Protein AF-A0AAU8IHG8-F1 (afdb_monomer)

Structure (mmCIF, N/CA/C/O backbone):
data_AF-A0AAU8IHG8-F1
#
_entry.id   AF-A0AAU8IHG8-F1
#
loop_
_atom_site.group_PDB
_atom_site.id
_atom_site.type_symbol
_atom_site.label_atom_id
_atom_site.label_alt_id
_atom_site.label_comp_id
_atom_site.label_asym_id
_atom_site.label_entity_id
_atom_site.label_seq_id
_atom_site.pdbx_PDB_ins_code
_atom_site.Cartn_x
_atom_site.Cartn_y
_atom_site.Cartn_z
_atom_site.occupancy
_atom_site.B_iso_or_equiv
_atom_site.auth_seq_id
_atom_site.auth_comp_id
_atom_site.auth_asym_id
_atom_site.auth_atom_id
_atom_site.pdbx_PDB_model_num
ATOM 1 N N . MET A 1 1 ? -22.711 -9.881 44.862 1.00 63.38 1 MET A N 1
ATOM 2 C CA . MET A 1 1 ? -22.327 -10.593 43.616 1.00 63.38 1 MET A CA 1
ATOM 3 C C . MET A 1 1 ? -22.448 -9.731 42.358 1.00 63.38 1 MET A C 1
ATOM 5 O O . MET A 1 1 ? -21.430 -9.543 41.712 1.00 63.38 1 MET A O 1
ATOM 9 N N . ARG A 1 2 ? -23.613 -9.147 42.025 1.00 67.62 2 ARG A N 1
ATOM 10 C CA . ARG A 1 2 ? -23.804 -8.354 40.782 1.00 67.62 2 ARG A CA 1
ATOM 11 C C . ARG A 1 2 ? -22.824 -7.179 40.594 1.00 67.62 2 ARG A C 1
ATOM 13 O O . ARG A 1 2 ? -22.262 -7.028 39.519 1.00 67.62 2 ARG A O 1
ATOM 20 N N . ALA A 1 3 ? -22.534 -6.417 41.653 1.00 72.19 3 ALA A N 1
ATOM 21 C CA . ALA A 1 3 ? -21.573 -5.305 41.595 1.00 72.19 3 ALA A CA 1
ATOM 22 C C . ALA A 1 3 ? -20.127 -5.754 41.286 1.00 72.19 3 ALA A C 1
ATOM 24 O O . ALA A 1 3 ? -19.387 -5.051 40.604 1.00 72.19 3 ALA A O 1
ATOM 25 N N . SER A 1 4 ? -19.734 -6.948 41.743 1.00 82.12 4 SER A N 1
ATOM 26 C CA . SER A 1 4 ? -18.416 -7.527 41.444 1.00 82.12 4 SER A CA 1
ATOM 27 C C . SER A 1 4 ? -18.301 -7.946 39.978 1.00 82.12 4 SER A C 1
ATOM 29 O O . SER A 1 4 ? -17.261 -7.726 39.361 1.00 82.12 4 SER A O 1
ATOM 31 N N . LEU A 1 5 ? -19.377 -8.507 39.416 1.00 84.88 5 LEU A N 1
ATOM 32 C CA . LEU A 1 5 ? -19.442 -8.912 38.013 1.00 84.88 5 LEU A CA 1
ATOM 33 C C . LEU A 1 5 ? -19.417 -7.700 37.068 1.00 84.88 5 LEU A C 1
ATOM 35 O O . LEU A 1 5 ? -18.610 -7.675 36.145 1.00 84.88 5 LEU A O 1
ATOM 39 N N . ASN A 1 6 ? -20.205 -6.652 37.340 1.00 86.31 6 ASN A N 1
ATOM 40 C CA . ASN A 1 6 ? -20.182 -5.419 36.537 1.00 86.31 6 ASN A CA 1
ATOM 41 C C . ASN A 1 6 ? -18.802 -4.746 36.557 1.00 86.31 6 ASN A C 1
ATOM 43 O O . ASN A 1 6 ? -18.336 -4.251 35.534 1.00 86.31 6 ASN A O 1
ATOM 47 N N . ASN A 1 7 ? -18.108 -4.775 37.698 1.00 87.56 7 ASN A N 1
ATOM 48 C CA . ASN A 1 7 ? -16.741 -4.266 37.789 1.00 87.56 7 ASN A CA 1
ATOM 49 C C . ASN A 1 7 ? -15.741 -5.105 36.976 1.00 87.56 7 ASN A C 1
ATOM 51 O O . ASN A 1 7 ? -14.830 -4.534 36.379 1.00 87.56 7 ASN A O 1
ATOM 55 N N . GLN A 1 8 ? -15.898 -6.432 36.923 1.00 90.31 8 GLN A N 1
ATOM 56 C CA . GLN A 1 8 ? -15.079 -7.291 36.058 1.00 90.31 8 GLN A CA 1
ATOM 57 C C . GLN A 1 8 ? -15.345 -7.030 34.571 1.00 90.31 8 GLN A C 1
ATOM 59 O O . GLN A 1 8 ? -14.389 -6.847 33.821 1.00 90.31 8 GLN A O 1
ATOM 64 N N . ILE A 1 9 ? -16.615 -6.940 34.159 1.00 91.12 9 ILE A N 1
ATOM 65 C CA . ILE A 1 9 ? -16.997 -6.649 32.768 1.00 91.12 9 ILE A CA 1
ATOM 66 C C . ILE A 1 9 ? -16.445 -5.284 32.341 1.00 91.12 9 ILE A C 1
ATOM 68 O O . ILE A 1 9 ? -15.809 -5.180 31.295 1.00 91.12 9 ILE A O 1
ATOM 72 N N . ARG A 1 10 ? -16.595 -4.250 33.182 1.00 91.50 10 ARG A N 1
ATOM 73 C CA . ARG A 1 10 ? -16.068 -2.907 32.901 1.00 91.50 10 ARG A CA 1
ATOM 74 C C . ARG A 1 10 ? -14.556 -2.920 32.678 1.00 91.50 10 ARG A C 1
ATOM 76 O O . ARG A 1 10 ? -14.082 -2.340 31.708 1.00 91.50 10 ARG A O 1
ATOM 83 N N . ARG A 1 11 ? -13.802 -3.602 33.548 1.00 92.75 11 ARG A N 1
ATOM 84 C CA . ARG A 1 11 ? -12.341 -3.723 33.404 1.00 92.75 11 ARG A CA 1
ATOM 85 C C . ARG A 1 11 ? -11.952 -4.453 32.120 1.00 92.75 11 ARG A C 1
ATOM 87 O O . ARG A 1 11 ? -11.017 -4.021 31.456 1.00 92.75 11 ARG A O 1
ATOM 94 N N . SER A 1 12 ? -12.667 -5.521 31.761 1.00 94.44 12 SER A N 1
ATOM 95 C CA . SER A 1 12 ? -12.433 -6.237 30.501 1.00 94.44 12 SER A CA 1
ATOM 96 C C . SER A 1 12 ? -12.627 -5.313 29.300 1.00 94.44 12 SER A C 1
ATOM 98 O O . SER A 1 12 ? -11.707 -5.143 28.510 1.00 94.44 12 SER A O 1
ATOM 100 N N . LEU A 1 13 ? -13.767 -4.622 29.226 1.00 94.19 13 LEU A N 1
ATOM 101 C CA . LEU A 1 13 ? -14.072 -3.705 28.126 1.00 94.19 13 LEU A CA 1
ATOM 102 C C . LEU A 1 13 ? -13.087 -2.524 28.045 1.00 94.19 13 LEU A C 1
ATOM 104 O O . LEU A 1 13 ? -12.733 -2.091 26.954 1.00 94.19 13 LEU A O 1
ATOM 108 N N . GLN A 1 14 ? -12.602 -2.010 29.180 1.00 94.69 14 GLN A N 1
ATOM 109 C CA . GLN A 1 14 ? -11.554 -0.977 29.207 1.00 94.69 14 GLN A CA 1
ATOM 110 C C . GLN A 1 14 ? -10.214 -1.484 28.650 1.00 94.69 14 GLN A C 1
ATOM 112 O O . GLN A 1 14 ? -9.515 -0.745 27.947 1.00 94.69 14 GLN A O 1
ATOM 117 N N . ASN A 1 15 ? -9.857 -2.736 28.944 1.00 94.38 15 ASN A N 1
ATOM 118 C CA . ASN A 1 15 ? -8.663 -3.368 28.386 1.00 94.38 15 ASN A CA 1
ATOM 119 C C . ASN A 1 15 ? -8.809 -3.575 26.874 1.00 94.38 15 ASN A C 1
ATOM 121 O O . ASN A 1 15 ? -7.885 -3.247 26.127 1.00 94.38 15 ASN A O 1
ATOM 125 N N . ASP A 1 16 ? -9.975 -4.041 26.424 1.00 95.06 16 ASP A N 1
ATOM 126 C CA . ASP A 1 16 ? -10.277 -4.232 25.003 1.00 95.06 16 ASP A CA 1
ATOM 127 C C . ASP A 1 16 ? -10.208 -2.901 24.246 1.00 95.06 16 ASP A C 1
ATOM 129 O O . ASP A 1 16 ? -9.536 -2.806 23.220 1.00 95.06 16 ASP A O 1
ATOM 133 N N . LEU A 1 17 ? -10.798 -1.836 24.799 1.00 95.69 17 LEU A N 1
ATOM 134 C CA . LEU A 1 17 ? -10.738 -0.489 24.229 1.00 95.69 17 LEU A CA 1
ATOM 135 C C . LEU A 1 17 ? -9.294 0.022 24.111 1.00 95.69 17 LEU A C 1
ATOM 13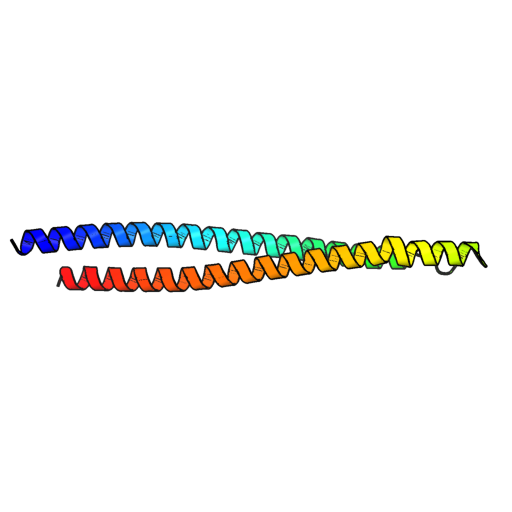7 O O . LEU A 1 17 ? -8.901 0.572 23.083 1.00 95.69 17 LEU A O 1
ATOM 141 N N . SER A 1 18 ? -8.480 -0.204 25.146 1.00 96.12 18 SER A N 1
ATOM 142 C CA . SER A 1 18 ? -7.062 0.174 25.140 1.00 96.12 18 SER A CA 1
ATOM 143 C C . SER A 1 18 ? -6.272 -0.588 24.072 1.00 96.12 18 SER A C 1
ATOM 145 O O . SER A 1 18 ? -5.409 -0.012 23.409 1.00 96.12 18 SER A O 1
ATOM 147 N N . SER A 1 19 ? -6.566 -1.877 23.888 1.00 97.12 19 SER A N 1
ATOM 148 C CA . SER A 1 19 ? -5.971 -2.707 22.837 1.00 97.12 19 SER A CA 1
ATOM 149 C C . SER A 1 19 ? -6.376 -2.223 21.441 1.00 97.12 19 SER A C 1
ATOM 151 O O . SER A 1 19 ? -5.522 -2.038 20.574 1.00 97.12 19 SER A O 1
ATOM 153 N N . LEU A 1 20 ? -7.663 -1.928 21.240 1.00 97.88 20 LEU A N 1
ATOM 154 C CA . LEU A 1 20 ? -8.186 -1.428 19.972 1.00 97.88 20 LEU A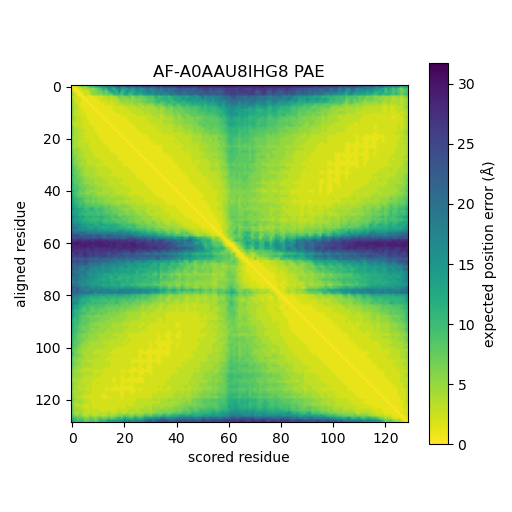 CA 1
ATOM 155 C C . LEU A 1 20 ? -7.574 -0.078 19.585 1.00 97.88 20 LEU A C 1
ATOM 157 O O . LEU A 1 20 ? -7.158 0.075 18.442 1.00 97.88 20 LEU A O 1
ATOM 161 N N . HIS A 1 21 ? -7.419 0.866 20.518 1.00 97.94 21 HIS A N 1
ATOM 162 C CA . HIS A 1 21 ? -6.743 2.137 20.228 1.00 97.94 21 HIS A CA 1
ATOM 163 C C . HIS A 1 21 ? -5.269 1.958 19.839 1.00 97.94 21 HIS A C 1
ATOM 165 O O . HIS A 1 21 ? -4.769 2.665 18.963 1.00 97.94 21 HIS A O 1
ATOM 171 N N . ARG A 1 22 ? -4.561 0.987 20.434 1.00 97.88 22 ARG A N 1
ATOM 172 C CA . ARG A 1 22 ? -3.193 0.648 20.000 1.00 97.88 22 ARG A CA 1
ATOM 173 C C . ARG A 1 22 ? -3.187 0.105 18.574 1.00 97.88 22 ARG A C 1
ATOM 175 O O . ARG A 1 22 ? -2.371 0.540 17.765 1.00 97.88 22 ARG A O 1
ATOM 182 N N . THR A 1 23 ? -4.105 -0.804 18.252 1.00 97.81 23 THR A N 1
ATOM 183 C CA . THR A 1 23 ? -4.266 -1.324 16.888 1.00 97.81 23 THR A CA 1
ATOM 184 C C . THR A 1 23 ? -4.616 -0.211 15.898 1.00 97.81 23 THR A C 1
ATOM 186 O O . THR A 1 23 ? -4.035 -0.166 14.816 1.00 97.81 23 THR A O 1
ATOM 189 N N . GLU A 1 24 ? -5.499 0.721 16.267 1.00 98.19 24 GLU A N 1
ATOM 190 C CA . GLU A 1 24 ? -5.858 1.887 15.452 1.00 98.19 24 GLU A CA 1
ATOM 191 C C . GLU A 1 24 ? -4.626 2.739 15.110 1.00 98.19 24 GLU A C 1
ATOM 193 O O . GLU A 1 24 ? -4.426 3.093 13.943 1.00 98.19 24 GLU A O 1
ATOM 198 N N . SER A 1 25 ? -3.776 3.020 16.105 1.00 98.25 25 SER A N 1
ATOM 199 C CA . SER A 1 25 ? -2.521 3.760 15.913 1.00 98.25 25 SER A CA 1
ATOM 200 C C . SER A 1 25 ? -1.591 3.031 14.944 1.00 98.25 25 SER A C 1
ATOM 202 O O . SER A 1 25 ? -1.184 3.606 13.939 1.00 98.25 25 SER A O 1
ATOM 204 N N . ILE A 1 26 ? -1.333 1.738 15.179 1.00 98.00 26 ILE A N 1
ATOM 205 C CA . ILE A 1 26 ? -0.443 0.923 14.334 1.00 98.00 26 ILE A CA 1
ATOM 206 C C . ILE A 1 26 ? -0.941 0.872 12.885 1.00 98.00 26 ILE A C 1
ATOM 208 O O . ILE A 1 26 ? -0.149 0.966 11.947 1.00 98.00 26 ILE A O 1
ATOM 212 N N . LEU A 1 27 ? -2.249 0.699 12.680 1.00 98.06 27 LEU A N 1
ATOM 213 C CA . LEU A 1 27 ? -2.839 0.692 11.341 1.00 98.06 27 LEU A CA 1
ATOM 214 C C . LEU A 1 27 ? -2.673 2.051 10.658 1.00 98.06 27 LEU A C 1
ATOM 216 O O . LEU A 1 27 ? -2.306 2.099 9.485 1.00 98.06 27 LEU A O 1
ATOM 220 N N . THR A 1 28 ? -2.912 3.139 11.389 1.00 98.19 28 THR A N 1
ATOM 221 C CA . THR A 1 28 ? -2.768 4.507 10.876 1.00 98.19 28 THR A CA 1
ATOM 222 C C . THR A 1 28 ? -1.334 4.787 10.427 1.00 98.19 28 THR A C 1
ATOM 224 O O . THR A 1 28 ? -1.135 5.265 9.307 1.00 98.19 28 THR A O 1
ATOM 227 N N . ASP A 1 29 ? -0.347 4.415 11.243 1.00 98.12 29 ASP A N 1
ATOM 228 C CA . ASP A 1 29 ? 1.074 4.598 10.935 1.00 98.12 29 ASP A CA 1
ATOM 229 C C . ASP A 1 29 ? 1.479 3.805 9.687 1.00 98.12 29 ASP A C 1
ATOM 231 O O . ASP A 1 29 ? 2.026 4.366 8.736 1.00 98.12 29 ASP A O 1
ATOM 235 N N . LYS A 1 30 ? 1.098 2.524 9.609 1.00 97.94 30 LYS A N 1
ATOM 236 C CA . LYS A 1 30 ? 1.372 1.684 8.430 1.00 97.94 30 LYS A CA 1
ATOM 237 C C . LYS A 1 30 ? 0.738 2.232 7.154 1.00 97.94 30 LYS A C 1
ATOM 239 O O . LYS A 1 30 ? 1.365 2.231 6.097 1.00 97.94 30 LYS A O 1
ATOM 244 N N . ILE A 1 31 ? -0.501 2.723 7.223 1.00 98.19 31 ILE A N 1
ATOM 245 C CA . ILE A 1 31 ? -1.165 3.354 6.072 1.00 98.19 31 ILE A CA 1
ATOM 246 C C . ILE A 1 31 ? -0.390 4.599 5.626 1.00 98.19 31 ILE A C 1
ATOM 248 O O . ILE A 1 31 ? -0.252 4.836 4.423 1.00 98.19 31 ILE A O 1
ATOM 252 N N . HIS A 1 32 ? 0.113 5.397 6.570 1.00 97.94 32 HIS A N 1
ATOM 253 C CA . HIS A 1 32 ? 0.920 6.573 6.264 1.00 97.94 32 HIS A CA 1
ATOM 254 C C . HIS A 1 32 ? 2.241 6.193 5.578 1.00 97.94 32 HIS A C 1
ATOM 256 O O . HIS A 1 32 ? 2.574 6.762 4.536 1.00 97.94 32 HIS A O 1
ATOM 262 N N . GLU A 1 33 ? 2.947 5.188 6.098 1.00 98.00 33 GLU A N 1
ATOM 263 C CA . GLU A 1 33 ? 4.183 4.662 5.508 1.00 98.00 33 GLU A CA 1
ATOM 264 C C . GLU A 1 33 ? 3.973 4.154 4.076 1.00 98.00 33 GLU A C 1
ATOM 266 O O . GLU A 1 33 ? 4.727 4.523 3.171 1.00 98.00 33 GLU A O 1
ATOM 271 N N . LEU A 1 34 ? 2.913 3.374 3.834 1.00 98.06 34 LEU A N 1
ATOM 272 C CA . LEU A 1 34 ? 2.586 2.874 2.495 1.00 98.06 34 LEU A CA 1
ATOM 273 C C . LEU A 1 34 ? 2.268 4.019 1.527 1.00 98.06 34 LEU A C 1
ATOM 275 O O . LEU A 1 34 ? 2.741 4.020 0.392 1.00 98.06 34 LEU A O 1
ATOM 279 N N . ARG A 1 35 ? 1.528 5.045 1.967 1.00 97.12 35 ARG A N 1
ATOM 280 C CA . ARG A 1 35 ? 1.261 6.241 1.145 1.00 97.12 35 ARG A CA 1
ATOM 281 C C . ARG A 1 35 ? 2.541 7.003 0.806 1.00 97.12 35 ARG A C 1
ATOM 283 O O . ARG A 1 35 ? 2.706 7.442 -0.332 1.00 97.12 35 ARG A O 1
ATOM 290 N N . ALA A 1 36 ? 3.462 7.128 1.760 1.00 97.62 36 ALA A N 1
ATOM 291 C CA . ALA A 1 36 ? 4.763 7.742 1.520 1.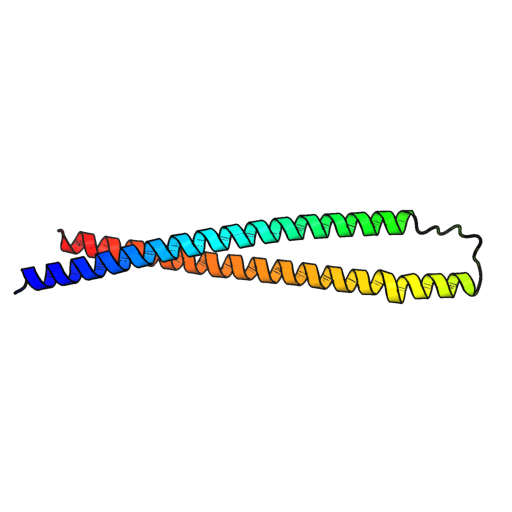00 97.62 36 ALA A CA 1
ATOM 292 C C . ALA A 1 36 ? 5.614 6.919 0.537 1.00 97.62 36 ALA A C 1
ATOM 294 O O . ALA A 1 36 ? 6.317 7.492 -0.300 1.00 97.62 36 ALA A O 1
ATOM 295 N N . LEU A 1 37 ? 5.538 5.586 0.603 1.00 97.12 37 LEU A N 1
ATOM 296 C CA . LEU A 1 37 ? 6.198 4.690 -0.344 1.00 97.12 37 LEU A CA 1
ATOM 297 C C . LEU A 1 37 ? 5.626 4.839 -1.760 1.00 97.12 37 LEU A C 1
ATOM 299 O O . LEU A 1 37 ? 6.405 5.003 -2.696 1.00 97.12 37 LEU A O 1
ATOM 303 N N . ILE A 1 38 ? 4.300 4.883 -1.922 1.00 97.69 38 ILE A N 1
ATOM 304 C CA . ILE A 1 38 ? 3.648 5.134 -3.221 1.00 97.69 38 ILE A CA 1
ATOM 305 C C . ILE A 1 38 ? 4.152 6.450 -3.823 1.00 97.69 38 ILE A C 1
ATOM 307 O O . ILE A 1 38 ? 4.597 6.474 -4.967 1.00 97.69 38 ILE A O 1
ATOM 311 N N . ALA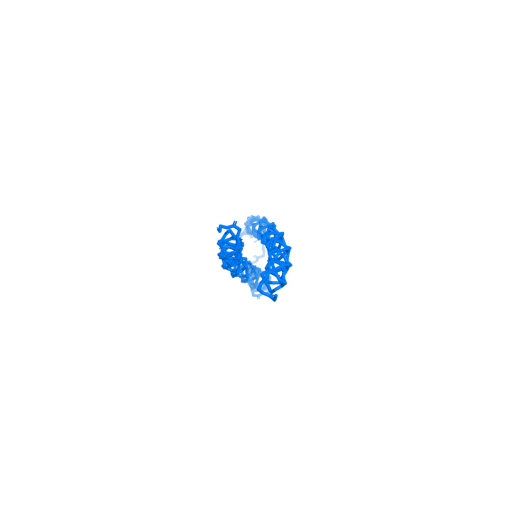 A 1 39 ? 4.196 7.525 -3.030 1.00 96.94 39 ALA A N 1
ATOM 312 C CA . ALA A 1 39 ? 4.700 8.819 -3.489 1.00 96.94 39 ALA A CA 1
ATOM 313 C C . ALA A 1 39 ? 6.196 8.799 -3.867 1.00 96.94 39 ALA A C 1
ATOM 315 O O . ALA A 1 39 ? 6.645 9.581 -4.708 1.00 96.94 39 ALA A O 1
ATOM 316 N N . LYS A 1 40 ? 7.011 7.934 -3.245 1.00 96.94 40 LYS A N 1
ATOM 317 C CA . LYS A 1 40 ? 8.403 7.702 -3.671 1.00 96.94 40 LYS A CA 1
ATOM 318 C C . LYS A 1 40 ? 8.445 6.966 -5.009 1.00 96.94 40 LYS A C 1
ATOM 320 O O . LYS A 1 40 ? 9.168 7.402 -5.902 1.00 96.94 40 LYS A O 1
ATOM 325 N N . ILE A 1 41 ? 7.654 5.905 -5.164 1.00 96.12 41 ILE A N 1
ATOM 326 C CA . ILE A 1 41 ? 7.579 5.131 -6.409 1.00 96.12 41 ILE A CA 1
ATOM 327 C C . ILE A 1 41 ? 7.119 6.021 -7.570 1.00 96.12 41 ILE A C 1
ATOM 329 O O . ILE A 1 41 ? 7.756 6.013 -8.619 1.00 96.12 41 ILE A O 1
ATOM 333 N N . ASP A 1 42 ? 6.102 6.860 -7.365 1.00 96.62 42 ASP A N 1
ATOM 334 C CA . ASP A 1 42 ? 5.594 7.794 -8.380 1.00 96.62 42 ASP A CA 1
ATOM 335 C C . ASP A 1 42 ? 6.667 8.775 -8.868 1.00 96.62 42 ASP A C 1
ATOM 337 O O . ASP A 1 42 ? 6.807 9.016 -10.072 1.00 96.62 42 ASP A O 1
ATOM 341 N N . ARG A 1 43 ? 7.495 9.286 -7.949 1.00 96.12 43 ARG A N 1
ATOM 342 C CA . ARG A 1 43 ? 8.632 10.147 -8.301 1.00 96.12 43 ARG A CA 1
ATOM 343 C C . ARG A 1 43 ? 9.686 9.402 -9.115 1.00 96.12 43 ARG A C 1
ATOM 345 O O . ARG A 1 43 ? 10.188 9.949 -10.094 1.00 96.12 43 ARG A O 1
ATOM 352 N N . HIS A 1 44 ? 10.008 8.166 -8.739 1.00 93.50 44 HIS A N 1
ATOM 353 C CA . HIS A 1 44 ? 10.959 7.351 -9.494 1.00 93.50 44 HIS A CA 1
ATOM 354 C C . HIS A 1 44 ? 10.431 6.997 -10.885 1.00 93.50 44 HIS A C 1
ATOM 356 O O . HIS A 1 44 ? 11.164 7.166 -11.852 1.00 93.50 44 HIS A O 1
ATOM 362 N N . LEU A 1 45 ? 9.161 6.600 -11.014 1.00 93.69 45 LEU A N 1
ATOM 363 C CA . LEU A 1 45 ? 8.524 6.342 -12.309 1.00 93.69 45 LEU A CA 1
ATOM 364 C C . LEU A 1 45 ? 8.564 7.573 -13.216 1.00 93.69 45 LEU A C 1
ATOM 366 O O . LEU A 1 45 ? 8.971 7.463 -14.369 1.00 93.69 45 LEU A O 1
ATOM 370 N N . SER A 1 46 ? 8.245 8.750 -12.676 1.00 93.12 46 SER A N 1
ATOM 371 C CA . SER A 1 46 ? 8.324 10.013 -13.420 1.00 93.12 46 SER A CA 1
ATOM 372 C C . SER A 1 46 ? 9.755 10.310 -13.885 1.00 93.12 46 SER A C 1
ATOM 374 O O . SER A 1 46 ? 9.981 10.669 -15.040 1.00 93.12 46 SER A O 1
ATOM 376 N N . SER A 1 47 ? 10.743 10.119 -13.003 1.00 92.56 47 SER A N 1
ATOM 377 C CA . SER A 1 47 ? 12.161 10.294 -13.343 1.00 92.56 47 SER A CA 1
ATOM 378 C C . SER A 1 47 ? 12.621 9.303 -14.409 1.00 92.56 47 SER A C 1
ATOM 380 O O . SER A 1 47 ? 13.395 9.665 -15.291 1.00 92.56 47 SER A O 1
ATOM 382 N N . PHE A 1 48 ? 12.157 8.060 -14.341 1.00 89.75 48 PHE A N 1
ATOM 383 C CA . PHE A 1 48 ? 12.464 7.051 -15.335 1.00 89.75 48 PHE A CA 1
ATOM 384 C C . PHE A 1 48 ? 11.869 7.424 -16.696 1.00 89.75 48 PHE A C 1
ATOM 386 O O . PHE A 1 48 ? 12.592 7.505 -17.686 1.00 89.75 48 PHE A O 1
ATOM 393 N N . GLU A 1 49 ? 10.584 7.759 -16.758 1.00 88.06 49 GLU A N 1
ATOM 394 C CA . GLU A 1 49 ? 9.942 8.186 -18.004 1.00 88.06 49 GLU A CA 1
ATOM 395 C C . GLU A 1 49 ? 10.635 9.400 -18.635 1.00 88.06 49 GLU A C 1
ATOM 397 O O . GLU A 1 49 ? 10.845 9.426 -19.851 1.00 88.06 49 GLU A O 1
ATOM 402 N N . HIS A 1 50 ? 11.067 10.356 -17.808 1.00 88.88 50 HIS A N 1
ATOM 403 C CA . HIS A 1 50 ? 11.868 11.491 -18.250 1.00 88.88 50 HIS A CA 1
ATOM 404 C C . HIS A 1 50 ? 13.217 11.059 -18.844 1.00 88.88 50 HIS A C 1
ATOM 406 O O . HIS A 1 50 ? 13.555 11.462 -19.958 1.00 88.88 50 HIS A O 1
ATOM 412 N N . ASN A 1 51 ? 13.960 10.192 -18.151 1.00 86.12 51 ASN A N 1
ATOM 413 C CA . ASN A 1 51 ? 15.245 9.678 -18.633 1.00 86.12 51 ASN A CA 1
ATOM 414 C C . ASN A 1 51 ? 15.089 8.900 -19.946 1.00 86.12 51 ASN A C 1
ATOM 416 O O . ASN A 1 51 ? 15.914 9.042 -20.845 1.00 86.12 51 ASN A O 1
ATOM 420 N N . ARG A 1 52 ? 14.005 8.129 -20.102 1.00 83.94 52 ARG A N 1
ATOM 421 C CA . ARG A 1 52 ? 13.684 7.438 -21.358 1.00 83.94 52 ARG A CA 1
ATOM 422 C C . ARG A 1 52 ? 13.474 8.423 -22.507 1.00 83.94 52 ARG A C 1
ATOM 424 O O . ARG A 1 52 ? 13.965 8.195 -23.609 1.00 83.94 52 ARG A O 1
ATOM 431 N N . ALA A 1 53 ? 12.744 9.511 -22.264 1.00 82.88 53 ALA A N 1
ATOM 432 C CA . ALA A 1 53 ? 12.519 10.543 -23.272 1.00 82.88 53 ALA A CA 1
ATOM 433 C C . ALA A 1 53 ? 13.831 11.242 -23.667 1.00 82.88 53 ALA A C 1
ATOM 435 O O . ALA A 1 53 ? 14.092 11.418 -24.857 1.00 82.88 53 ALA A O 1
ATOM 436 N N . GLN A 1 54 ? 14.687 11.569 -22.691 1.00 83.56 54 GLN A N 1
ATOM 437 C CA . GLN A 1 54 ? 16.015 12.125 -22.963 1.00 83.56 54 GLN A CA 1
ATOM 438 C C . GLN A 1 54 ? 16.882 11.159 -23.775 1.00 83.56 54 GLN A C 1
ATOM 440 O O . GLN A 1 54 ? 17.474 11.559 -24.775 1.00 83.56 54 GLN A O 1
ATOM 445 N N . PHE A 1 55 ? 16.910 9.879 -23.406 1.00 80.44 55 PHE A N 1
ATOM 446 C CA . PHE A 1 55 ? 17.638 8.854 -24.148 1.00 80.44 55 PHE A CA 1
ATOM 447 C C . PHE A 1 55 ? 17.183 8.772 -25.610 1.00 80.44 55 PHE A C 1
ATOM 449 O O . PHE A 1 55 ? 18.014 8.818 -26.514 1.00 80.44 55 PHE A O 1
ATOM 456 N N . HIS A 1 56 ? 15.870 8.754 -25.863 1.00 73.88 56 HIS A N 1
ATOM 457 C CA . HIS A 1 56 ? 15.333 8.793 -27.226 1.00 73.88 56 HIS A CA 1
ATOM 458 C C . HIS A 1 56 ? 15.678 10.082 -27.983 1.00 73.88 56 HIS A C 1
ATOM 460 O O . HIS A 1 56 ? 15.810 10.038 -29.200 1.00 73.88 56 HIS A O 1
ATOM 466 N N . SER A 1 57 ? 15.841 11.214 -27.293 1.00 73.38 57 SER A N 1
ATOM 467 C CA . SER A 1 57 ? 16.256 12.472 -27.928 1.00 73.38 57 SER A CA 1
ATOM 468 C C . SER A 1 57 ? 17.741 12.502 -28.315 1.00 73.38 57 SER A C 1
ATOM 470 O O . SER A 1 57 ? 18.110 13.188 -29.265 1.00 73.38 57 SER A O 1
ATOM 472 N N . ILE A 1 58 ? 18.585 11.749 -27.598 1.00 71.62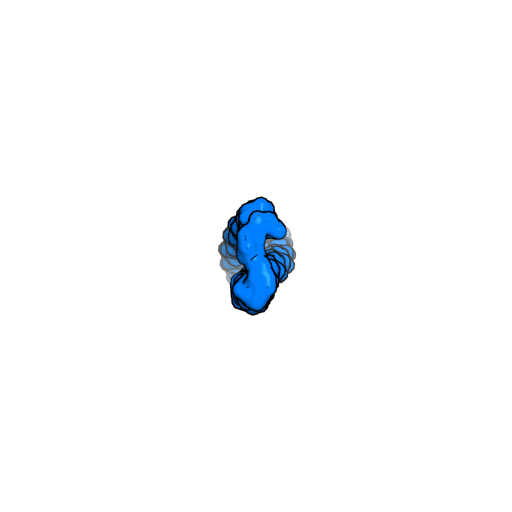 58 ILE A N 1
ATOM 473 C CA . ILE A 1 58 ? 20.028 11.619 -27.861 1.00 71.62 58 ILE A CA 1
ATOM 474 C C . ILE A 1 58 ? 20.300 10.510 -28.886 1.00 71.62 58 ILE A C 1
ATOM 476 O O . ILE A 1 58 ? 21.265 10.597 -29.646 1.00 71.62 58 ILE A O 1
ATOM 480 N N . TYR A 1 59 ? 19.444 9.483 -28.937 1.00 68.00 59 TYR A N 1
ATOM 481 C CA . TYR A 1 59 ? 19.445 8.471 -29.989 1.00 68.00 59 TYR A CA 1
ATOM 482 C C . TYR A 1 59 ? 19.309 9.161 -31.352 1.00 68.00 59 TYR A C 1
ATOM 484 O O . TYR A 1 59 ? 18.244 9.638 -31.734 1.00 68.00 59 TYR A O 1
ATOM 492 N N . ASN A 1 60 ? 20.430 9.271 -32.066 1.00 62.91 60 ASN A N 1
ATOM 493 C CA . ASN A 1 60 ? 20.532 10.094 -33.259 1.00 62.91 60 ASN A CA 1
ATOM 494 C C . ASN A 1 60 ? 20.131 9.278 -34.506 1.00 62.91 60 ASN A C 1
ATOM 496 O O . ASN A 1 60 ? 20.867 8.364 -34.904 1.00 62.91 60 ASN A O 1
ATOM 500 N N . PRO A 1 61 ? 19.009 9.598 -35.179 1.00 55.12 61 PRO A N 1
ATOM 501 C CA . PRO A 1 61 ? 18.671 9.001 -36.471 1.00 55.12 61 PRO A CA 1
ATOM 502 C C . PRO A 1 61 ? 19.611 9.449 -37.608 1.00 55.12 61 PRO A C 1
ATOM 504 O O . PRO A 1 61 ? 19.484 8.957 -38.723 1.00 55.12 61 PRO A O 1
ATOM 507 N N . ARG A 1 62 ? 20.563 10.361 -37.350 1.00 51.88 62 ARG A N 1
ATOM 508 C CA . ARG A 1 62 ? 21.580 10.837 -38.307 1.00 51.88 62 ARG A CA 1
ATOM 509 C C . ARG A 1 62 ? 22.986 10.284 -38.034 1.00 51.88 62 ARG A C 1
ATOM 511 O O . ARG A 1 62 ? 23.965 10.999 -38.229 1.00 51.88 62 ARG A O 1
ATOM 518 N N . SER A 1 63 ? 23.114 9.055 -37.534 1.00 62.16 63 SER A N 1
ATOM 519 C CA . SER A 1 63 ? 24.440 8.435 -37.419 1.00 62.16 63 SER A CA 1
ATOM 520 C C . SER A 1 63 ? 25.052 8.220 -38.804 1.00 62.16 63 SER A C 1
ATOM 522 O O . SER A 1 63 ? 24.354 7.794 -39.719 1.00 62.16 63 SER A O 1
ATOM 524 N N . GLU A 1 64 ? 26.365 8.403 -38.931 1.00 65.50 64 GLU A N 1
ATOM 525 C CA . GLU A 1 64 ? 27.134 7.985 -40.119 1.00 65.50 64 GLU A CA 1
ATOM 526 C C . GLU A 1 64 ? 27.090 6.460 -40.340 1.00 65.50 64 GLU A C 1
ATOM 528 O O . GLU A 1 64 ? 27.424 5.967 -41.414 1.00 65.50 64 GLU A O 1
ATOM 533 N N . TRP A 1 65 ? 26.636 5.719 -39.325 1.00 68.06 65 TRP A N 1
ATOM 534 C CA . TRP A 1 65 ? 26.437 4.280 -39.350 1.00 68.06 65 TRP A CA 1
ATOM 535 C C . TRP A 1 65 ? 25.240 3.964 -40.243 1.00 68.06 65 TRP A C 1
ATOM 537 O O . TRP A 1 65 ? 24.115 4.397 -39.978 1.00 68.06 65 TRP A O 1
ATOM 547 N N . ASN A 1 66 ? 25.490 3.207 -41.302 1.00 75.38 66 ASN A N 1
ATOM 548 C CA . ASN A 1 66 ? 24.514 2.764 -42.286 1.00 75.38 66 ASN A CA 1
ATOM 549 C C . ASN A 1 66 ? 24.620 1.238 -42.464 1.00 75.38 66 ASN A C 1
ATOM 551 O O . ASN A 1 66 ? 25.444 0.583 -41.836 1.00 75.38 66 ASN A O 1
ATOM 555 N N . GLY A 1 67 ? 23.722 0.644 -43.252 1.00 78.50 67 GLY A N 1
ATOM 556 C CA . GLY A 1 67 ? 23.794 -0.785 -43.566 1.00 78.50 67 GLY A CA 1
ATOM 557 C C . GLY A 1 67 ? 23.662 -1.716 -42.351 1.00 78.50 67 GLY A C 1
ATOM 558 O O . GLY A 1 67 ? 22.786 -1.541 -41.500 1.00 78.50 67 GLY A O 1
ATOM 559 N N . THR A 1 68 ? 24.487 -2.761 -42.321 1.00 82.75 68 THR A N 1
ATOM 560 C CA . THR A 1 68 ? 24.381 -3.870 -41.362 1.00 82.75 68 THR A CA 1
ATOM 561 C C . THR A 1 68 ? 24.778 -3.453 -39.944 1.00 82.75 68 THR A C 1
ATOM 563 O O . THR A 1 68 ? 24.123 -3.891 -38.998 1.00 82.75 68 THR A O 1
ATOM 566 N N . GLU A 1 69 ? 25.766 -2.563 -39.767 1.00 79.44 69 GLU A N 1
ATOM 567 C CA . GLU A 1 69 ? 26.148 -2.074 -38.433 1.00 79.44 69 GLU A CA 1
ATOM 568 C C . GLU A 1 69 ? 25.029 -1.264 -37.776 1.00 79.44 69 GLU A C 1
ATOM 570 O O . GLU A 1 69 ? 24.761 -1.429 -36.585 1.00 79.44 69 GLU A O 1
ATOM 575 N N . ARG A 1 70 ? 24.321 -0.433 -38.554 1.00 82.06 70 ARG A N 1
ATOM 576 C CA . ARG A 1 70 ? 23.165 0.313 -38.039 1.00 82.06 70 ARG A CA 1
ATOM 577 C C . ARG A 1 70 ? 22.050 -0.623 -37.588 1.00 82.06 70 ARG A C 1
ATOM 579 O O . ARG A 1 70 ? 21.478 -0.408 -36.526 1.00 82.06 70 ARG A O 1
ATOM 586 N N . ARG A 1 71 ? 21.766 -1.668 -38.371 1.00 82.56 71 ARG A N 1
ATOM 587 C CA . ARG A 1 71 ? 20.738 -2.656 -38.024 1.00 82.56 71 ARG A CA 1
ATOM 588 C C . ARG A 1 71 ? 21.094 -3.408 -36.745 1.00 82.56 71 ARG A C 1
ATOM 590 O O . ARG A 1 71 ? 20.256 -3.488 -35.863 1.00 82.56 71 ARG A O 1
ATOM 597 N N . HIS A 1 72 ? 22.336 -3.876 -36.604 1.00 82.38 72 HIS A N 1
ATOM 598 C CA . HIS A 1 72 ? 22.779 -4.533 -35.370 1.00 82.38 72 HIS A CA 1
ATOM 599 C C . HIS A 1 72 ? 22.691 -3.616 -34.151 1.00 82.38 72 HIS A C 1
ATOM 601 O O . HIS A 1 72 ? 22.255 -4.058 -33.092 1.00 82.38 72 HIS A O 1
ATOM 607 N N . PHE A 1 73 ? 23.079 -2.348 -34.297 1.00 81.62 73 PHE A N 1
ATOM 608 C CA . PHE A 1 73 ? 22.937 -1.371 -33.225 1.00 81.62 73 PHE A CA 1
ATOM 609 C C . PHE A 1 73 ? 21.467 -1.159 -32.844 1.00 81.62 73 PHE A C 1
ATOM 611 O O . PHE A 1 73 ? 21.128 -1.229 -31.667 1.00 81.62 73 PHE A O 1
ATOM 618 N N . ASP A 1 74 ? 20.587 -0.941 -33.823 1.00 81.81 74 ASP A N 1
ATOM 619 C CA . ASP A 1 74 ? 19.158 -0.731 -33.581 1.00 81.81 74 ASP A CA 1
ATOM 620 C C . ASP A 1 74 ? 18.495 -1.972 -32.967 1.00 81.81 74 ASP A C 1
ATOM 622 O O . ASP A 1 74 ? 17.702 -1.838 -32.035 1.00 81.81 74 ASP A O 1
ATOM 626 N N . ASP A 1 75 ? 18.847 -3.169 -33.435 1.00 83.06 75 ASP A N 1
ATOM 627 C CA . ASP A 1 75 ? 18.348 -4.430 -32.890 1.00 83.06 75 ASP A CA 1
ATOM 628 C C . ASP A 1 75 ? 18.804 -4.611 -31.438 1.00 83.06 75 ASP A C 1
ATOM 630 O O . ASP A 1 75 ? 17.969 -4.868 -30.575 1.00 83.06 75 ASP A O 1
ATOM 634 N N . HIS A 1 76 ? 20.086 -4.398 -31.127 1.00 81.94 76 HIS A N 1
ATOM 635 C CA . HIS A 1 76 ? 20.613 -4.491 -29.759 1.00 81.94 76 HIS A CA 1
ATOM 636 C C . HIS A 1 76 ? 19.971 -3.450 -28.825 1.00 81.94 76 HIS A C 1
ATOM 638 O O . HIS A 1 76 ? 19.504 -3.765 -27.732 1.00 81.94 76 HIS A O 1
ATOM 644 N N . MET A 1 77 ? 19.855 -2.201 -29.280 1.00 81.31 77 MET A N 1
ATOM 645 C CA . MET A 1 77 ? 19.246 -1.118 -28.505 1.00 81.31 77 MET A CA 1
ATOM 646 C C . MET A 1 77 ? 17.759 -1.357 -28.230 1.00 81.31 77 MET A C 1
ATOM 648 O O . MET A 1 77 ? 17.283 -1.073 -27.130 1.00 81.31 77 MET A O 1
ATOM 652 N N . ASN A 1 78 ? 17.015 -1.870 -29.213 1.00 79.38 78 ASN A N 1
ATOM 653 C CA . ASN A 1 78 ? 15.593 -2.154 -29.048 1.00 79.38 78 ASN A CA 1
ATOM 654 C C . ASN A 1 78 ? 15.348 -3.419 -28.218 1.00 79.38 78 ASN A C 1
ATOM 656 O O . ASN A 1 78 ? 14.558 -3.362 -27.278 1.00 79.38 78 ASN A O 1
ATOM 660 N N . SER A 1 79 ? 16.017 -4.524 -28.555 1.00 78.81 79 SER A N 1
ATOM 661 C CA . SER A 1 79 ? 15.731 -5.845 -27.981 1.00 78.81 79 SER A CA 1
ATOM 662 C C . SER A 1 79 ? 16.351 -6.079 -26.608 1.00 78.81 79 SER A C 1
ATOM 664 O O . SER A 1 79 ? 15.744 -6.766 -25.795 1.00 78.81 79 SER A O 1
ATOM 666 N N . GLU A 1 80 ? 17.520 -5.504 -26.320 1.00 77.69 80 GLU A N 1
ATOM 667 C CA . GLU A 1 80 ? 18.189 -5.723 -25.033 1.00 77.69 80 GLU A CA 1
ATOM 668 C C . GLU A 1 80 ? 17.964 -4.538 -24.098 1.00 77.69 80 GLU A C 1
ATOM 670 O O . GLU A 1 80 ? 17.541 -4.707 -22.964 1.00 77.69 80 GLU A O 1
ATOM 675 N N . ILE A 1 81 ? 18.166 -3.305 -24.567 1.00 81.81 81 ILE A N 1
ATOM 676 C CA . ILE A 1 81 ? 18.168 -2.150 -23.657 1.00 81.81 81 ILE A CA 1
ATOM 677 C C . ILE A 1 81 ? 16.754 -1.610 -23.418 1.00 81.81 81 ILE A C 1
ATOM 679 O O . ILE A 1 81 ? 16.336 -1.419 -22.272 1.00 81.81 81 ILE A O 1
ATOM 683 N N . LEU A 1 82 ? 16.001 -1.322 -24.482 1.00 83.12 82 LEU A N 1
ATOM 684 C CA . LEU A 1 82 ? 14.684 -0.695 -24.348 1.00 83.12 82 LEU A CA 1
ATOM 685 C C . LEU A 1 82 ? 13.615 -1.667 -23.842 1.00 83.12 82 LEU A C 1
ATOM 687 O O . LEU A 1 82 ? 12.733 -1.241 -23.089 1.00 83.12 82 LEU A O 1
ATOM 691 N N . ASP A 1 83 ? 13.679 -2.941 -24.221 1.00 86.62 83 ASP A N 1
ATOM 692 C CA . ASP A 1 83 ? 12.733 -3.952 -23.749 1.00 86.62 83 ASP A CA 1
ATOM 693 C C . ASP A 1 83 ? 12.966 -4.332 -22.279 1.00 86.62 83 ASP A C 1
ATOM 695 O O . ASP A 1 83 ? 11.998 -4.319 -21.507 1.00 86.62 83 ASP A O 1
ATOM 699 N N . ASP A 1 84 ? 14.215 -4.519 -21.835 1.00 86.38 84 ASP A N 1
ATOM 700 C CA . ASP A 1 84 ? 14.524 -4.717 -20.408 1.00 86.38 84 ASP A CA 1
ATOM 701 C C . ASP A 1 84 ? 14.057 -3.525 -19.573 1.00 86.38 84 ASP A C 1
ATOM 703 O O . ASP A 1 84 ? 13.427 -3.675 -18.521 1.00 86.38 84 ASP A O 1
ATOM 707 N N . TYR A 1 85 ? 14.281 -2.314 -20.082 1.00 85.88 85 TYR A N 1
ATOM 708 C CA . TYR A 1 85 ? 13.824 -1.096 -19.434 1.00 85.88 85 TYR A CA 1
ATOM 709 C C . TYR A 1 85 ? 12.292 -1.024 -19.316 1.00 85.88 85 TYR A C 1
ATOM 711 O O . TYR A 1 85 ? 11.755 -0.672 -18.260 1.00 85.88 85 TYR A O 1
ATOM 719 N N . ARG A 1 86 ? 11.550 -1.389 -20.372 1.00 87.75 86 ARG A N 1
ATOM 720 C CA . ARG A 1 86 ? 10.075 -1.473 -20.334 1.00 87.75 86 ARG A CA 1
ATOM 721 C C . ARG A 1 86 ? 9.598 -2.526 -19.336 1.00 87.75 86 ARG A C 1
ATOM 723 O O . ARG A 1 86 ? 8.631 -2.274 -18.607 1.00 87.75 86 ARG A O 1
ATOM 730 N N . SER A 1 87 ? 10.260 -3.680 -19.291 1.00 91.31 87 SER A N 1
ATOM 731 C CA . SER A 1 87 ? 9.954 -4.766 -18.357 1.00 91.31 87 SER A CA 1
ATOM 732 C C . SER A 1 87 ? 10.161 -4.330 -16.904 1.00 91.31 87 SER A C 1
ATOM 734 O O . SER A 1 87 ? 9.272 -4.492 -16.058 1.00 91.31 87 SER A O 1
ATOM 736 N N . PHE A 1 88 ? 11.278 -3.655 -16.625 1.00 90.88 88 PHE A N 1
ATOM 737 C CA . PHE A 1 88 ? 11.559 -3.058 -15.325 1.00 90.88 88 PHE A CA 1
ATOM 738 C C . PHE A 1 88 ? 10.479 -2.048 -14.913 1.00 90.88 88 PHE A C 1
ATOM 740 O O . PHE A 1 88 ? 9.912 -2.169 -13.827 1.00 90.88 88 PHE A O 1
ATOM 747 N N . LEU A 1 89 ? 10.109 -1.100 -15.785 1.00 92.44 89 LEU A N 1
ATOM 748 C CA . LEU A 1 89 ? 9.055 -0.127 -15.462 1.00 92.44 89 LEU A CA 1
ATOM 749 C C . LEU A 1 89 ? 7.698 -0.774 -15.221 1.00 92.44 89 LEU A C 1
ATOM 751 O O . LEU A 1 89 ? 6.959 -0.345 -14.336 1.00 92.44 89 LEU A O 1
ATOM 755 N N . THR A 1 90 ? 7.372 -1.815 -15.979 1.00 94.19 90 THR A N 1
ATOM 756 C CA . THR A 1 90 ? 6.147 -2.589 -15.762 1.00 94.19 90 THR A CA 1
ATOM 757 C C . THR A 1 90 ? 6.158 -3.241 -14.381 1.00 94.19 90 THR A C 1
ATOM 759 O O . THR A 1 90 ? 5.160 -3.184 -13.667 1.00 94.19 90 THR A O 1
ATOM 762 N N . SER A 1 91 ? 7.299 -3.790 -13.965 1.00 95.25 91 SER A N 1
ATOM 763 C CA . SER A 1 91 ? 7.470 -4.395 -12.641 1.00 95.25 91 SER A CA 1
ATOM 764 C C . SER A 1 91 ? 7.341 -3.366 -11.512 1.00 95.25 91 SER A C 1
ATOM 766 O O . SER A 1 91 ? 6.656 -3.619 -10.524 1.00 95.25 91 SER A O 1
ATOM 768 N N . VAL A 1 92 ? 7.919 -2.171 -11.676 1.00 95.00 92 VAL A N 1
ATOM 769 C CA . VAL A 1 92 ? 7.783 -1.074 -10.699 1.00 95.00 92 VAL A CA 1
ATOM 770 C C . VAL A 1 92 ? 6.336 -0.577 -10.603 1.00 95.00 92 VAL A C 1
ATOM 772 O O . VAL A 1 92 ? 5.860 -0.290 -9.504 1.00 95.00 92 VAL A O 1
ATOM 775 N N . ARG A 1 93 ? 5.605 -0.500 -11.724 1.00 95.94 93 ARG A N 1
ATOM 776 C CA . ARG A 1 93 ? 4.176 -0.139 -11.723 1.00 95.94 93 ARG A CA 1
ATOM 777 C C . ARG A 1 93 ? 3.316 -1.183 -11.013 1.00 95.94 93 ARG A C 1
ATOM 779 O O . ARG A 1 93 ? 2.478 -0.799 -10.208 1.00 95.94 93 ARG A O 1
ATOM 786 N N . ARG A 1 94 ? 3.571 -2.476 -11.229 1.00 96.94 94 ARG A N 1
ATOM 787 C CA . ARG A 1 94 ? 2.885 -3.552 -10.491 1.00 96.94 94 ARG A CA 1
ATOM 788 C C . ARG A 1 94 ? 3.147 -3.463 -8.990 1.00 96.94 94 ARG A C 1
ATOM 790 O O . ARG A 1 94 ? 2.207 -3.456 -8.212 1.00 96.94 94 ARG A O 1
ATOM 797 N N . LEU A 1 95 ? 4.404 -3.260 -8.586 1.00 96.06 95 LEU A N 1
ATOM 798 C CA . LEU A 1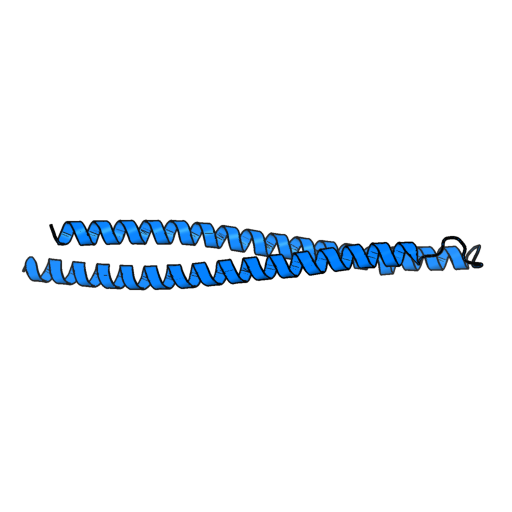 95 ? 4.743 -3.051 -7.175 1.00 96.06 95 LEU A CA 1
ATOM 799 C C . LEU A 1 95 ? 3.977 -1.862 -6.571 1.00 96.06 95 LEU A C 1
ATOM 801 O O . LEU A 1 95 ? 3.508 -1.929 -5.438 1.00 96.06 95 LEU A O 1
ATOM 805 N N . ARG A 1 96 ? 3.842 -0.760 -7.316 1.00 97.50 96 ARG A N 1
ATOM 806 C CA . ARG A 1 96 ? 3.049 0.398 -6.885 1.00 97.50 96 ARG A CA 1
ATOM 807 C C . ARG A 1 96 ? 1.583 0.024 -6.645 1.00 97.50 96 ARG A C 1
ATOM 809 O O . ARG A 1 96 ? 1.005 0.474 -5.657 1.00 97.50 96 ARG A O 1
ATOM 816 N N . GLU A 1 97 ? 0.991 -0.745 -7.554 1.00 97.69 97 GLU A N 1
ATOM 817 C CA . GLU A 1 97 ? -0.391 -1.227 -7.456 1.00 97.69 97 GLU A CA 1
ATOM 818 C C . GLU A 1 97 ? -0.568 -2.140 -6.237 1.00 97.69 97 GLU A C 1
ATOM 820 O O . GLU A 1 97 ? -1.453 -1.881 -5.424 1.00 97.69 97 GLU A O 1
ATOM 825 N N . ASP A 1 98 ? 0.344 -3.091 -6.023 1.00 97.94 98 ASP A N 1
ATOM 826 C CA . ASP A 1 98 ? 0.331 -3.991 -4.863 1.00 97.94 98 ASP A CA 1
ATOM 827 C C . ASP A 1 98 ? 0.385 -3.213 -3.536 1.00 97.94 98 ASP A C 1
ATOM 829 O O . ASP A 1 98 ? -0.396 -3.455 -2.611 1.00 97.94 98 ASP A O 1
ATOM 833 N N . VAL A 1 99 ? 1.274 -2.216 -3.442 1.00 97.69 99 VAL A N 1
ATOM 834 C CA . VAL A 1 99 ? 1.386 -1.341 -2.260 1.00 97.69 99 VAL A CA 1
ATOM 835 C C . VAL A 1 99 ? 0.113 -0.506 -2.069 1.00 97.69 99 VAL A C 1
ATOM 837 O O . VAL A 1 99 ? -0.325 -0.283 -0.936 1.00 97.69 99 VAL A O 1
ATOM 840 N N . GLN A 1 100 ? -0.501 -0.038 -3.158 1.00 98.12 100 GLN A N 1
ATOM 841 C CA . GLN A 1 100 ? -1.752 0.716 -3.111 1.00 98.12 100 GLN A CA 1
ATOM 842 C C . GLN A 1 100 ? -2.925 -0.145 -2.633 1.00 98.12 100 GLN A C 1
ATOM 844 O O . GLN A 1 100 ? -3.741 0.327 -1.833 1.00 98.12 100 GLN A O 1
ATOM 849 N N . ASP A 1 101 ? -3.005 -1.392 -3.078 1.00 98.19 101 ASP A N 1
ATOM 850 C CA . ASP A 1 101 ? -4.043 -2.326 -2.657 1.00 98.19 101 ASP A CA 1
ATOM 851 C C . ASP A 1 101 ? -3.870 -2.750 -1.199 1.00 98.19 101 ASP A C 1
ATOM 853 O O . ASP A 1 101 ? -4.848 -2.759 -0.445 1.00 98.19 101 ASP A O 1
ATOM 857 N N . GLU A 1 102 ? -2.635 -2.954 -0.742 1.00 98.00 102 GLU A N 1
ATOM 858 C CA . GLU A 1 102 ? -2.356 -3.185 0.675 1.00 98.00 102 GLU A CA 1
ATOM 859 C C . GLU A 1 102 ? -2.767 -1.977 1.536 1.00 98.00 102 GLU A C 1
ATOM 861 O O . GLU A 1 102 ? -3.432 -2.131 2.565 1.00 98.00 102 GLU A O 1
ATOM 866 N N . ALA A 1 103 ? -2.480 -0.749 1.089 1.00 97.94 103 ALA A N 1
ATOM 867 C CA . ALA A 1 103 ? -2.917 0.457 1.791 1.00 97.94 103 ALA A CA 1
ATOM 868 C C . ALA A 1 103 ? -4.452 0.566 1.861 1.00 97.94 103 ALA A C 1
ATOM 870 O O . ALA A 1 103 ? -4.999 1.004 2.880 1.00 97.94 103 ALA A O 1
ATOM 871 N N . ARG A 1 104 ? -5.176 0.168 0.805 1.00 98.00 104 ARG A N 1
ATOM 872 C CA . ARG A 1 104 ? -6.651 0.102 0.806 1.00 98.00 104 ARG A CA 1
ATOM 873 C C . ARG A 1 104 ? -7.158 -0.952 1.787 1.00 98.00 104 ARG A C 1
ATOM 875 O O . ARG A 1 104 ? -8.054 -0.661 2.578 1.00 98.00 104 ARG A O 1
ATOM 882 N N . ARG A 1 105 ? -6.553 -2.141 1.791 1.00 98.25 105 ARG A N 1
ATOM 883 C CA . ARG A 1 105 ? -6.894 -3.232 2.712 1.00 98.25 105 ARG A CA 1
ATOM 884 C C . ARG A 1 105 ? -6.732 -2.808 4.171 1.00 98.25 105 ARG A C 1
ATOM 886 O O . ARG A 1 105 ? -7.650 -3.000 4.968 1.00 98.25 105 ARG A O 1
ATOM 893 N N . LEU A 1 106 ? -5.618 -2.158 4.515 1.00 98.25 106 LEU A N 1
ATOM 894 C CA . LEU A 1 106 ? -5.399 -1.638 5.868 1.00 98.25 106 LEU A CA 1
ATOM 895 C C . LEU A 1 106 ? -6.380 -0.516 6.236 1.00 98.25 106 LEU A C 1
ATOM 897 O O . LEU A 1 106 ? -6.834 -0.470 7.377 1.00 98.25 106 LEU A O 1
ATOM 901 N N . ASN A 1 107 ? -6.770 0.350 5.292 1.00 97.81 107 ASN A N 1
ATOM 902 C CA . ASN A 1 107 ? -7.820 1.347 5.540 1.00 97.81 107 ASN A CA 1
ATOM 903 C C . ASN A 1 107 ? -9.170 0.693 5.880 1.00 97.81 107 ASN A C 1
ATOM 905 O O . ASN A 1 107 ? -9.862 1.160 6.784 1.00 97.81 107 ASN A O 1
ATOM 909 N N . ASN A 1 108 ? -9.528 -0.408 5.213 1.00 98.00 108 ASN A N 1
ATOM 910 C CA . ASN A 1 108 ? -10.742 -1.158 5.545 1.00 98.00 108 ASN A CA 1
ATOM 911 C C . ASN A 1 108 ? -10.661 -1.758 6.957 1.00 98.00 108 ASN A C 1
ATOM 913 O O . ASN A 1 108 ? -11.616 -1.663 7.726 1.00 98.00 108 ASN A O 1
ATOM 917 N N . HIS A 1 109 ? -9.508 -2.313 7.342 1.00 97.88 109 HIS A N 1
ATOM 918 C CA . HIS A 1 109 ? -9.292 -2.796 8.711 1.00 97.88 109 HIS A CA 1
ATOM 919 C C . HIS A 1 109 ? -9.378 -1.673 9.751 1.00 97.88 109 HIS A C 1
ATOM 921 O O . HIS A 1 109 ? -9.956 -1.869 10.817 1.00 97.88 109 HIS A O 1
ATOM 927 N N . LEU A 1 110 ? -8.855 -0.486 9.438 1.00 98.12 110 LEU A N 1
ATOM 928 C CA . LEU A 1 110 ? -8.954 0.684 10.309 1.00 98.12 110 LEU A CA 1
ATOM 929 C C . LEU A 1 110 ? -10.415 1.112 10.511 1.00 98.12 110 LEU A C 1
ATOM 931 O O . LEU A 1 110 ? -10.812 1.445 11.6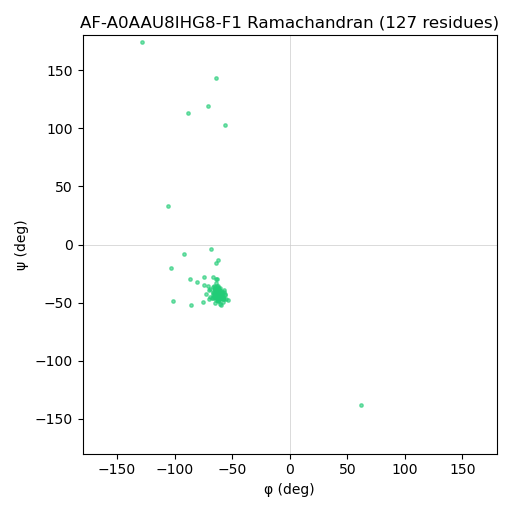26 1.00 98.12 110 LEU A O 1
ATOM 935 N N . TYR A 1 111 ? -11.229 1.071 9.453 1.00 97.88 111 TYR A N 1
ATOM 936 C CA . TYR A 1 111 ? -12.663 1.348 9.549 1.00 97.88 111 TYR A CA 1
ATOM 937 C C . TYR A 1 111 ? -13.377 0.369 10.492 1.00 97.88 111 TYR A C 1
ATOM 939 O O . TYR A 1 111 ? -14.137 0.805 11.361 1.00 97.88 111 TYR A O 1
ATOM 947 N N . LEU A 1 112 ? -13.100 -0.933 10.356 1.00 97.88 112 LEU A N 1
ATOM 948 C CA . LEU A 1 112 ? -13.660 -1.967 11.233 1.00 97.88 112 LEU A CA 1
ATOM 949 C C . LEU A 1 112 ? -13.217 -1.761 12.686 1.00 97.88 112 LEU A C 1
ATOM 951 O O . LEU A 1 112 ? -14.061 -1.678 13.571 1.00 97.88 112 LEU A O 1
ATOM 955 N N . CYS A 1 113 ? -11.923 -1.528 12.917 1.00 97.88 113 CYS A N 1
ATOM 956 C CA . CYS A 1 113 ? -11.379 -1.245 14.246 1.00 97.88 113 CYS A CA 1
ATOM 957 C C . CYS A 1 113 ? -12.070 -0.040 14.913 1.00 97.88 113 CYS A C 1
ATOM 959 O O . CYS A 1 113 ? -12.475 -0.106 16.071 1.00 97.88 113 CYS A O 1
ATOM 961 N N . ARG A 1 114 ? -12.307 1.046 14.166 1.00 97.81 114 ARG A N 1
ATOM 962 C CA . ARG A 1 114 ? -13.062 2.217 14.653 1.00 97.81 114 ARG A CA 1
ATOM 963 C C . ARG A 1 114 ? -14.536 1.928 14.922 1.00 97.81 114 ARG A C 1
ATOM 965 O O . ARG A 1 114 ? -15.168 2.635 15.708 1.00 97.81 114 ARG A O 1
ATOM 972 N N . SER A 1 115 ? -15.126 0.961 14.228 1.00 98.00 115 SER A N 1
ATOM 973 C CA . SER A 1 115 ? -16.475 0.477 14.530 1.00 98.00 115 SER A CA 1
ATOM 974 C C . SER A 1 115 ? -16.493 -0.284 15.855 1.00 98.00 115 SER A C 1
ATOM 976 O O . SER A 1 115 ? -17.338 -0.003 16.705 1.00 98.00 115 SER A O 1
ATOM 978 N N . ASP A 1 116 ? -15.516 -1.163 16.072 1.00 97.44 116 ASP A N 1
ATOM 979 C CA . ASP A 1 116 ? -15.390 -1.944 17.305 1.00 97.44 116 ASP A CA 1
ATOM 980 C C . ASP A 1 116 ? -15.150 -1.043 18.521 1.00 97.44 116 ASP A C 1
ATOM 982 O O . ASP A 1 116 ? -15.817 -1.198 19.542 1.00 97.44 116 ASP A O 1
ATOM 986 N N . ILE A 1 117 ? -14.288 -0.028 18.389 1.00 97.81 117 ILE A N 1
ATOM 987 C CA . ILE A 1 117 ? -14.062 1.001 19.420 1.00 97.81 117 ILE A CA 1
ATOM 988 C C . ILE A 1 117 ? -15.385 1.651 19.837 1.00 97.81 117 ILE A C 1
ATOM 990 O O . ILE A 1 117 ? -15.676 1.757 21.028 1.00 97.81 117 ILE A O 1
ATOM 994 N N . ARG A 1 118 ? -16.212 2.061 18.864 1.00 97.50 118 ARG A N 1
ATOM 995 C CA . ARG A 1 118 ? -17.522 2.673 19.137 1.00 97.50 118 ARG A CA 1
ATOM 996 C C . ARG A 1 118 ? -18.460 1.701 19.850 1.00 97.50 118 ARG A C 1
ATOM 998 O O . ARG A 1 118 ? -19.099 2.096 20.818 1.00 97.50 118 ARG A O 1
ATOM 1005 N N . SER A 1 119 ? -18.499 0.441 19.420 1.00 96.81 119 SER A N 1
ATOM 1006 C CA . SER A 1 119 ? -19.321 -0.607 20.039 1.00 96.81 119 SER A CA 1
ATOM 1007 C C . SER A 1 119 ? -18.934 -0.875 21.502 1.00 96.81 119 SER A C 1
ATOM 1009 O O . SER A 1 119 ? -19.790 -0.903 22.394 1.00 96.81 119 SER A O 1
ATOM 1011 N N . VAL A 1 120 ? -17.630 -0.997 21.779 1.00 95.56 120 VAL A N 1
ATOM 1012 C CA . VAL A 1 120 ? -17.103 -1.175 23.140 1.00 95.56 120 VAL A CA 1
ATOM 1013 C C . VAL A 1 120 ? -17.394 0.056 23.998 1.00 95.56 120 VAL A C 1
ATOM 1015 O O . VAL A 1 120 ? -17.805 -0.085 25.150 1.00 95.56 120 VAL A O 1
ATOM 1018 N N . HIS A 1 121 ? -17.251 1.261 23.441 1.00 93.50 121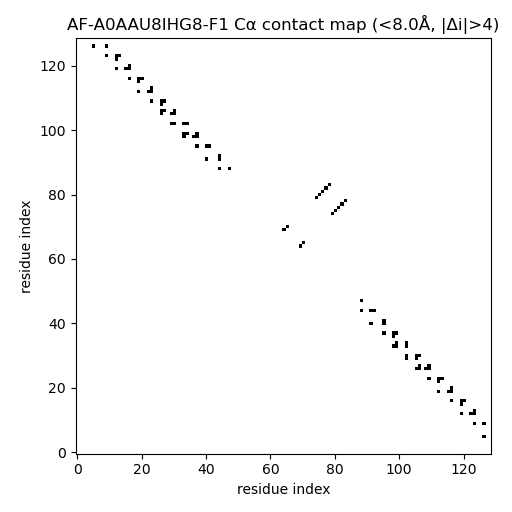 HIS A N 1
ATOM 1019 C CA . HIS A 1 121 ? -17.575 2.499 24.144 1.00 93.50 121 HIS A CA 1
ATOM 1020 C C . HIS A 1 121 ? -19.061 2.572 24.525 1.00 93.50 121 HIS A C 1
ATOM 1022 O O . HIS A 1 121 ? -19.377 2.830 25.682 1.00 93.50 121 HIS A O 1
ATOM 1028 N N . SER A 1 122 ? -19.973 2.255 23.599 1.00 94.44 122 SER A N 1
ATOM 1029 C CA . SER A 1 122 ? -21.412 2.180 23.888 1.00 94.44 122 SER A CA 1
ATOM 1030 C C . SER A 1 122 ? -21.736 1.153 24.975 1.00 94.44 122 SER A C 1
ATOM 1032 O O . SER A 1 122 ? -22.545 1.429 25.859 1.00 94.44 122 SER A O 1
ATOM 1034 N N . SER A 1 123 ? -21.070 -0.005 24.953 1.00 94.12 123 SER A N 1
ATOM 1035 C CA . SER A 1 123 ? -21.235 -1.042 25.980 1.00 94.12 123 SER A CA 1
ATOM 1036 C C . SER A 1 123 ? -20.748 -0.575 27.357 1.00 94.12 123 SER A C 1
ATOM 1038 O O . SER A 1 123 ? -21.372 -0.880 28.370 1.00 94.12 123 SER A O 1
ATOM 1040 N N . LEU A 1 124 ? -19.652 0.190 27.409 1.00 92.25 124 LEU A N 1
ATOM 1041 C CA . LEU A 1 124 ? -19.151 0.797 28.643 1.00 92.25 124 LEU A CA 1
ATOM 1042 C C . LEU A 1 124 ? -20.103 1.861 29.196 1.00 92.25 124 LEU A C 1
ATOM 1044 O O . LEU A 1 124 ? -20.316 1.890 30.407 1.00 92.25 124 LEU A O 1
ATOM 1048 N N . SER A 1 125 ? -20.678 2.705 28.338 1.00 91.00 125 SER A N 1
ATOM 1049 C CA . SER A 1 125 ? -21.670 3.708 28.744 1.00 91.00 125 SER A CA 1
ATOM 1050 C C . SER A 1 125 ? -22.917 3.055 29.340 1.00 91.00 125 SER A C 1
ATOM 1052 O O . SER A 1 125 ? -23.310 3.411 30.443 1.00 91.00 125 SER A O 1
ATOM 1054 N N . ALA A 1 126 ? -23.448 2.012 28.694 1.00 91.31 126 ALA A N 1
ATOM 1055 C CA . ALA A 1 126 ? -24.620 1.275 29.176 1.00 91.31 126 ALA A CA 1
ATOM 1056 C C . ALA A 1 126 ? -24.405 0.539 30.517 1.00 91.31 126 ALA A C 1
ATOM 1058 O O . ALA A 1 126 ? -25.366 0.110 31.143 1.00 91.31 126 ALA A O 1
ATOM 1059 N N . LEU A 1 127 ? -23.152 0.345 30.949 1.00 87.25 127 LEU A N 1
ATOM 1060 C CA . LEU A 1 127 ? -22.8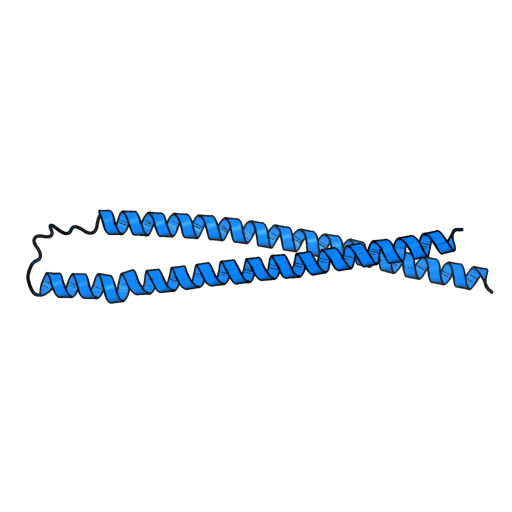05 -0.215 32.265 1.00 87.25 127 LEU A CA 1
ATOM 1061 C C . LEU A 1 127 ? -22.613 0.854 33.353 1.00 87.25 127 LEU A C 1
ATOM 1063 O O . LEU A 1 127 ? -22.366 0.504 34.516 1.00 87.25 127 LEU A O 1
ATOM 1067 N N . ASN A 1 128 ? -22.602 2.130 32.968 1.00 74.75 128 ASN A N 1
ATOM 1068 C CA . ASN A 1 128 ? -22.491 3.273 33.871 1.00 74.75 128 ASN A CA 1
ATOM 1069 C C . ASN A 1 128 ? -23.839 3.980 34.087 1.00 74.75 128 ASN A C 1
ATOM 1071 O O . ASN A 1 128 ? -23.962 4.677 35.094 1.00 74.75 128 ASN A O 1
ATOM 1075 N N . ASP A 1 129 ? -24.797 3.773 33.180 1.00 65.88 129 ASP A N 1
ATOM 1076 C CA . ASP A 1 129 ? -26.222 4.101 33.336 1.00 65.88 129 ASP A CA 1
ATOM 1077 C C . ASP A 1 129 ? -26.949 3.054 34.209 1.00 65.88 129 ASP A C 1
ATOM 1079 O O . ASP A 1 129 ? -27.848 3.452 34.986 1.00 65.88 129 ASP A O 1
#

Organism: NCBI:txid3160863

InterPro domains:
  IPR031681 YwqH-like [PF16888] (10-127)

Solvent-accessible surface area (backbone atoms only — not comparable to full-atom values): 6968 Å² total; per-residue (Å²): 111,70,70,61,51,54,52,50,52,50,54,51,48,53,50,51,45,54,50,47,53,51,51,45,50,55,44,49,52,52,40,50,52,40,53,54,48,44,56,50,50,54,51,50,53,53,51,48,55,49,51,53,52,51,50,58,72,66,58,61,95,80,54,93,61,58,73,69,65,34,48,53,50,51,48,47,46,47,66,55,53,49,43,50,50,52,52,50,53,52,51,54,50,50,52,45,50,54,47,51,50,50,34,50,52,46,49,54,51,43,53,50,49,55,48,50,46,52,54,48,50,52,56,53,51,67,72,73,109

Radius of gyration: 28.47 Å; Cα contacts (8 Å, |Δi|>4): 53; chains: 1; bounding box: 53×23×87 Å

Foldseek 3Di:
DVVVVLVVLLVVLVVVLVVLVVLLVVLVVLLVVLVVVLVVLVVVLVVLVVVVVVVVVVPDPPDPDDDPRVVVVVCCCVVPPVVVSVVVSVVSVVVSVVSVVVSVVSVVVSVVSVVVSVVSVVVSVVSVD

Mean predicted aligned error: 6.87 Å

Secondary structure (DSSP, 8-state):
-HHHHHHHHHHHHHHHHHHHHHHHHHHHHHHHHHHHHHHHHHHHHHHHHHHHHHHHHHS-TT-S--HHHHHHHHHHIIIIIIHHHHHHHHHHHHHHHHHHHHHHHHHHHHHHHHHHHHHHHHHHHHTT-

Nearest PDB structures (foldseek):
  5swp-assembly1_B  TM=5.411E-01  e=1.169E-01  Homo sapiens
  5sxf-assembly1_B  TM=5.386E-01  e=1.671E-01  Homo sapiens
  5sxk-assembly1_B  TM=5.455E-01  e=2.250E-01  Homo sapiens
  8am0-assembly1_B  TM=5.041E-01  e=2.250E-01  Homo sapiens
  5fi4-assembly1_B  TM=4.518E-01  e=2.689E-01  Homo sapiens

Sequence (129 aa):
MRASLNNQIRRSLQNDLSSLHRTESILTDKIHELRALIAKIDRHLSSFEHNRAQFHSIYNPRSEWNGTERRHFDDHMNSEILDDYRSFLTSVRRLREDVQDEARRLNNHLYLCRSDIRSVHSSLSALND

pLDDT: mean 89.3, std 10.51, range [51.88, 98.25]